Protein AF-A0A9D6XE52-F1 (afdb_monomer_lite)

Structure (mmCIF, N/CA/C/O backbone):
data_AF-A0A9D6XE52-F1
#
_entry.id   AF-A0A9D6XE52-F1
#
loop_
_atom_site.group_PDB
_atom_site.id
_atom_site.type_symbol
_atom_site.label_atom_id
_atom_site.label_alt_id
_atom_site.label_comp_id
_atom_site.label_asym_id
_atom_site.label_entity_id
_atom_site.label_seq_id
_atom_site.pdbx_PDB_ins_code
_atom_site.Cartn_x
_atom_site.Cartn_y
_atom_site.Cartn_z
_atom_site.occupancy
_atom_site.B_iso_or_equiv
_atom_site.auth_seq_id
_atom_site.auth_comp_id
_atom_site.auth_asym_id
_atom_site.auth_atom_id
_atom_site.pdbx_PDB_model_num
ATOM 1 N N . PRO A 1 1 ? 16.112 2.942 -29.504 1.00 62.03 1 PRO A N 1
ATOM 2 C CA . PRO A 1 1 ? 15.542 2.318 -28.288 1.00 62.03 1 PRO A CA 1
ATOM 3 C C . PRO A 1 1 ? 16.325 1.041 -27.986 1.00 62.03 1 PRO A C 1
ATOM 5 O O . PRO A 1 1 ? 16.359 0.163 -28.840 1.00 62.03 1 PRO A O 1
ATOM 8 N N . GLU A 1 2 ? 17.044 0.998 -26.865 1.00 50.34 2 GLU A N 1
ATOM 9 C CA . GLU A 1 2 ? 17.717 -0.228 -26.418 1.00 50.34 2 GLU A CA 1
ATOM 10 C C . GLU A 1 2 ? 16.655 -1.282 -26.099 1.00 50.34 2 GLU A C 1
ATOM 12 O O . GLU A 1 2 ? 15.697 -0.995 -25.378 1.00 50.34 2 GLU A O 1
ATOM 17 N N . ASP A 1 3 ? 16.804 -2.474 -26.676 1.00 61.38 3 ASP A N 1
ATOM 18 C CA . ASP A 1 3 ? 15.956 -3.622 -26.369 1.00 61.38 3 ASP A CA 1
ATOM 19 C C . ASP A 1 3 ? 16.395 -4.177 -25.013 1.00 61.38 3 ASP A C 1
ATOM 21 O O . ASP A 1 3 ? 17.283 -5.025 -24.900 1.00 61.38 3 ASP A O 1
ATOM 25 N N . LEU A 1 4 ? 15.855 -3.580 -23.953 1.00 61.44 4 LEU A N 1
ATOM 26 C CA . LEU A 1 4 ? 16.027 -4.080 -22.602 1.00 61.44 4 LEU A CA 1
ATOM 27 C C . LEU A 1 4 ? 15.292 -5.416 -22.532 1.00 61.44 4 LEU A C 1
ATOM 29 O O . LEU A 1 4 ? 14.065 -5.453 -22.619 1.00 61.44 4 LEU A O 1
ATOM 33 N N . GLY A 1 5 ? 16.034 -6.507 -22.339 1.00 71.81 5 GLY A N 1
ATOM 34 C CA . GLY A 1 5 ? 15.425 -7.790 -22.000 1.00 71.81 5 GLY A CA 1
ATOM 35 C C . GLY A 1 5 ? 14.470 -7.640 -20.806 1.00 71.81 5 GLY A C 1
ATOM 36 O O . GLY A 1 5 ? 14.617 -6.729 -19.986 1.00 71.81 5 GLY A O 1
ATOM 37 N N . THR A 1 6 ? 13.490 -8.537 -20.700 1.00 70.88 6 THR A N 1
ATOM 38 C CA . THR A 1 6 ? 12.372 -8.463 -19.741 1.00 70.88 6 THR A CA 1
ATOM 39 C C . THR A 1 6 ? 12.805 -8.130 -18.305 1.00 70.88 6 THR A C 1
ATOM 41 O O . THR A 1 6 ? 12.171 -7.306 -17.645 1.00 70.88 6 THR A O 1
ATOM 44 N N . ASP A 1 7 ? 13.929 -8.684 -17.846 1.00 74.88 7 ASP A N 1
ATOM 45 C CA . ASP A 1 7 ? 14.464 -8.448 -16.500 1.00 74.88 7 ASP A CA 1
ATOM 46 C C . ASP A 1 7 ? 15.019 -7.030 -16.295 1.00 74.88 7 ASP A C 1
ATOM 48 O O . ASP A 1 7 ? 14.853 -6.439 -15.224 1.00 74.88 7 ASP A O 1
ATOM 52 N N . GLU A 1 8 ? 15.671 -6.460 -17.309 1.00 81.94 8 GLU A N 1
ATOM 53 C CA . GLU A 1 8 ? 16.227 -5.106 -17.234 1.00 81.94 8 GLU A CA 1
ATOM 54 C C . GLU A 1 8 ? 15.123 -4.048 -17.299 1.00 81.94 8 GLU A C 1
ATOM 56 O O . GLU A 1 8 ? 15.147 -3.080 -16.533 1.00 81.94 8 GLU A O 1
ATOM 61 N N . LEU A 1 9 ? 14.089 -4.271 -18.116 1.00 81.44 9 LEU A N 1
ATOM 62 C CA . LEU A 1 9 ? 12.907 -3.409 -18.139 1.00 81.44 9 LEU A CA 1
ATOM 63 C C . LEU A 1 9 ? 12.190 -3.406 -16.780 1.00 81.44 9 LEU A C 1
ATOM 65 O O . LEU A 1 9 ? 11.809 -2.349 -16.271 1.00 81.44 9 LEU A O 1
ATOM 69 N N . ALA A 1 10 ? 12.052 -4.573 -16.152 1.00 79.94 10 ALA A N 1
ATOM 70 C CA . ALA A 1 10 ? 11.392 -4.700 -14.861 1.00 79.94 10 ALA A CA 1
ATOM 71 C C . ALA A 1 10 ? 12.181 -4.013 -13.727 1.00 79.94 10 ALA A C 1
ATOM 73 O O . ALA A 1 10 ? 11.602 -3.315 -12.884 1.00 79.94 10 ALA A O 1
ATOM 74 N N . LYS A 1 11 ? 13.519 -4.113 -13.746 1.00 84.12 11 LYS A N 1
ATOM 75 C CA . LYS A 1 11 ? 14.394 -3.343 -12.846 1.00 84.12 11 LYS A CA 1
ATOM 76 C C . LYS A 1 11 ? 14.210 -1.843 -13.045 1.00 84.12 11 LYS A C 1
ATOM 78 O O . LYS A 1 11 ? 14.019 -1.130 -12.059 1.00 84.12 11 LYS A O 1
ATOM 83 N N . GLN A 1 12 ? 14.224 -1.358 -14.287 1.00 87.19 12 GLN A N 1
ATOM 84 C CA . GLN A 1 12 ? 14.032 0.066 -14.569 1.00 87.19 12 GLN A CA 1
ATOM 85 C C . GLN A 1 12 ? 12.656 0.566 -14.120 1.00 87.19 12 GLN A C 1
ATOM 87 O O . GLN A 1 12 ? 12.570 1.616 -13.481 1.00 87.19 12 GLN A O 1
ATOM 92 N N . ALA A 1 13 ? 11.593 -0.208 -14.349 1.00 87.00 13 ALA A N 1
ATOM 93 C CA . ALA A 1 13 ? 10.255 0.117 -13.863 1.00 87.00 13 ALA A CA 1
ATOM 94 C C . ALA A 1 13 ? 10.212 0.212 -12.328 1.00 87.00 13 ALA A C 1
ATOM 96 O O . ALA A 1 13 ? 9.675 1.177 -11.776 1.00 87.00 13 ALA A O 1
ATOM 97 N N . LYS A 1 14 ? 10.850 -0.727 -11.616 1.00 86.31 14 LYS A N 1
ATOM 98 C CA . LYS A 1 14 ? 10.987 -0.664 -10.153 1.00 86.31 14 LYS A CA 1
ATOM 99 C C . LYS A 1 14 ? 11.733 0.597 -9.705 1.00 86.31 14 LYS A C 1
ATOM 101 O O . LYS A 1 14 ? 11.265 1.276 -8.790 1.00 86.31 14 LYS A O 1
ATOM 106 N N . TYR A 1 15 ? 12.860 0.928 -10.340 1.00 90.00 15 TYR A N 1
ATOM 107 C CA . TYR A 1 15 ? 13.620 2.148 -10.041 1.00 90.00 15 TYR A CA 1
ATOM 108 C C . TYR A 1 15 ? 12.794 3.416 -10.268 1.00 90.00 15 TYR A C 1
ATOM 110 O O . TYR A 1 15 ? 12.847 4.330 -9.449 1.00 90.00 15 TYR A O 1
ATOM 118 N N . TYR A 1 16 ? 11.983 3.450 -11.324 1.00 89.62 16 TYR A N 1
ATOM 119 C CA . TY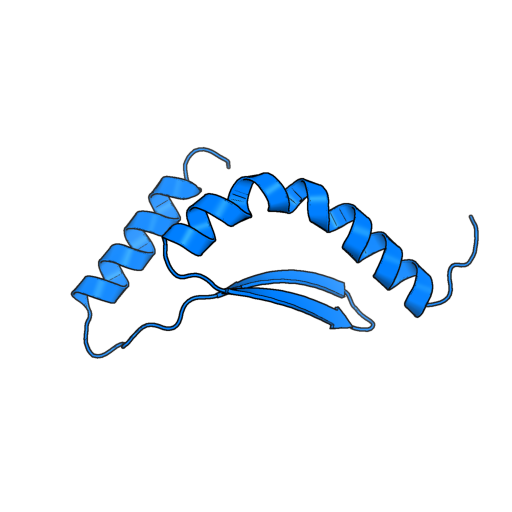R A 1 16 ? 11.099 4.574 -11.621 1.00 89.62 16 TYR A CA 1
ATOM 120 C C . TYR A 1 16 ? 9.964 4.729 -10.592 1.00 89.62 16 TYR A C 1
ATOM 122 O O . TYR A 1 16 ? 9.621 5.842 -10.194 1.00 89.62 16 TYR A O 1
ATOM 130 N N . LEU A 1 17 ? 9.400 3.618 -10.107 1.00 90.19 17 LEU A N 1
ATOM 131 C CA . LEU A 1 17 ? 8.313 3.628 -9.121 1.00 90.19 17 LEU A CA 1
ATOM 132 C C . LEU A 1 17 ? 8.771 4.084 -7.729 1.00 90.19 17 LEU A C 1
ATOM 134 O O . LEU A 1 17 ? 8.019 4.771 -7.033 1.00 90.19 17 LEU A O 1
ATOM 138 N N . GLN A 1 18 ? 9.998 3.743 -7.317 1.00 89.44 18 GLN A N 1
ATOM 139 C CA . GLN A 1 18 ? 10.536 4.057 -5.985 1.00 89.44 18 GLN A CA 1
ATOM 140 C C . GLN A 1 18 ? 10.375 5.525 -5.541 1.00 89.44 18 GLN A C 1
ATOM 142 O O . GLN A 1 18 ? 9.871 5.736 -4.431 1.00 89.44 18 GLN A O 1
ATOM 147 N N . PRO A 1 19 ? 10.780 6.545 -6.325 1.00 92.00 19 PRO A N 1
ATOM 148 C CA . PRO A 1 19 ? 10.620 7.940 -5.923 1.00 92.00 19 PRO A CA 1
ATOM 149 C C . PRO A 1 19 ? 9.150 8.377 -5.870 1.00 92.00 19 PRO A C 1
ATOM 151 O O . PRO A 1 19 ? 8.785 9.169 -5.000 1.00 92.00 19 PRO A O 1
ATOM 154 N N . MET A 1 20 ? 8.279 7.834 -6.729 1.00 90.38 20 MET A N 1
ATOM 155 C CA . MET A 1 20 ? 6.854 8.193 -6.737 1.00 90.38 20 MET A CA 1
ATOM 156 C C . MET A 1 20 ? 6.138 7.754 -5.457 1.00 90.38 20 MET A C 1
ATOM 158 O O . MET A 1 20 ? 5.291 8.484 -4.930 1.00 90.38 20 MET A O 1
ATOM 162 N N . VAL A 1 21 ? 6.500 6.576 -4.940 1.00 90.81 21 VAL A N 1
ATOM 163 C CA . VAL A 1 21 ? 5.888 6.003 -3.734 1.00 90.81 21 VAL A CA 1
ATOM 164 C C . VAL A 1 21 ? 6.550 6.470 -2.439 1.00 90.81 21 VAL A C 1
ATOM 166 O O . VAL A 1 21 ? 5.931 6.396 -1.378 1.00 90.81 21 VAL A O 1
ATOM 169 N N . ALA A 1 22 ? 7.7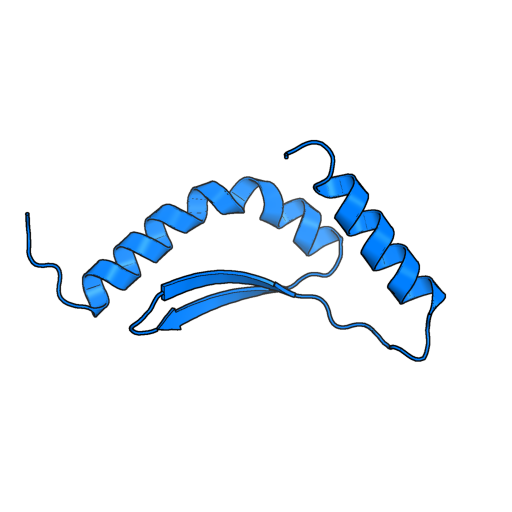74 7.007 -2.501 1.00 92.62 22 ALA A N 1
ATOM 170 C CA . ALA A 1 22 ? 8.558 7.402 -1.329 1.00 92.62 22 ALA A CA 1
ATOM 171 C C . ALA A 1 22 ? 7.796 8.335 -0.373 1.00 92.62 22 ALA A C 1
ATOM 173 O O . ALA A 1 22 ? 7.827 8.127 0.842 1.00 92.62 22 ALA A O 1
ATOM 174 N N . LYS A 1 23 ? 7.041 9.303 -0.915 1.00 90.62 23 LYS A N 1
ATOM 175 C CA . LYS A 1 23 ? 6.234 10.257 -0.130 1.00 90.62 23 LYS A CA 1
ATOM 176 C C . LYS A 1 23 ? 5.101 9.612 0.678 1.00 90.62 23 LYS A C 1
ATOM 178 O O . LYS A 1 23 ? 4.603 10.225 1.616 1.00 90.62 23 LYS A O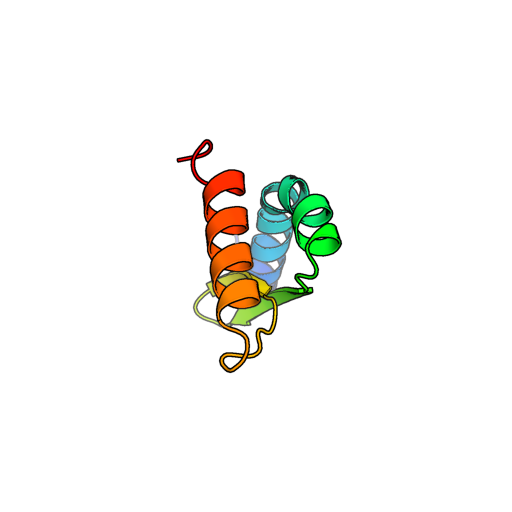 1
ATOM 183 N N . PHE A 1 24 ? 4.685 8.398 0.321 1.00 91.44 24 PHE A N 1
ATOM 184 C CA . PHE A 1 24 ? 3.603 7.675 0.991 1.00 91.44 24 PHE A CA 1
ATOM 185 C C . PHE A 1 24 ? 4.108 6.636 1.998 1.00 91.44 24 PHE A C 1
ATOM 187 O O . PHE A 1 24 ? 3.367 6.263 2.904 1.00 91.44 24 PHE A O 1
ATOM 194 N N . ARG A 1 25 ? 5.377 6.215 1.897 1.00 93.94 25 ARG A N 1
ATOM 195 C CA . ARG A 1 25 ? 5.955 5.137 2.716 1.00 93.94 25 ARG A CA 1
ATOM 196 C C . ARG A 1 25 ? 5.834 5.367 4.214 1.00 93.94 25 ARG A C 1
ATOM 198 O O . ARG A 1 25 ? 5.402 4.471 4.927 1.00 93.94 25 ARG A O 1
ATOM 205 N N . LYS A 1 26 ? 6.246 6.543 4.699 1.00 93.88 26 LYS A N 1
ATOM 206 C CA . LYS A 1 26 ? 6.220 6.836 6.138 1.00 93.88 26 LYS A CA 1
ATOM 207 C C . LYS A 1 26 ? 4.782 6.871 6.685 1.00 93.88 26 LYS A C 1
ATOM 209 O O . LYS A 1 26 ? 4.520 6.089 7.591 1.00 93.88 26 LYS A O 1
ATOM 214 N N . PRO A 1 27 ? 3.847 7.666 6.127 1.00 92.75 27 PRO A N 1
ATOM 215 C CA . PRO A 1 27 ? 2.463 7.673 6.603 1.00 92.75 27 PRO A CA 1
ATOM 216 C C . PRO A 1 27 ? 1.793 6.294 6.583 1.00 92.75 27 PRO A C 1
ATOM 218 O O . PRO A 1 27 ? 1.070 5.956 7.513 1.00 92.75 27 PRO A O 1
ATOM 221 N N . LEU A 1 28 ? 2.040 5.490 5.541 1.00 94.38 28 LEU A N 1
ATOM 222 C CA . LEU A 1 28 ? 1.444 4.159 5.413 1.00 94.38 28 LEU A CA 1
ATOM 223 C C . LEU A 1 28 ? 2.054 3.153 6.394 1.00 94.38 28 LEU A C 1
ATOM 225 O O . LEU A 1 28 ? 1.301 2.433 7.044 1.00 94.38 28 LEU A O 1
ATOM 229 N N . ARG A 1 29 ? 3.381 3.151 6.584 1.00 95.00 29 ARG A N 1
ATOM 230 C CA . ARG A 1 29 ? 4.019 2.326 7.625 1.00 95.00 29 ARG A CA 1
ATOM 231 C C . ARG A 1 29 ? 3.547 2.692 9.024 1.00 95.00 29 ARG A C 1
ATOM 233 O O . ARG A 1 29 ? 3.209 1.800 9.792 1.00 95.00 29 ARG A O 1
ATOM 240 N N . ASP A 1 30 ? 3.475 3.985 9.341 1.00 93.62 30 ASP A N 1
ATOM 241 C CA . ASP A 1 30 ? 2.996 4.452 10.649 1.00 93.62 30 ASP A CA 1
ATOM 242 C C . ASP A 1 30 ? 1.519 4.051 10.881 1.00 93.62 30 ASP A C 1
ATOM 244 O O . ASP A 1 30 ? 1.095 3.859 12.017 1.00 93.62 30 ASP A O 1
ATOM 248 N N . ALA A 1 31 ? 0.742 3.862 9.806 1.00 92.44 31 ALA A N 1
ATOM 249 C CA . ALA A 1 31 ? -0.629 3.346 9.836 1.00 92.44 31 ALA A CA 1
ATOM 250 C C . ALA A 1 31 ? -0.734 1.804 9.780 1.00 92.44 31 ALA A C 1
ATOM 252 O O . ALA A 1 31 ? -1.846 1.271 9.682 1.00 92.44 31 ALA A O 1
ATOM 253 N N . GLY A 1 32 ? 0.393 1.090 9.842 1.00 94.56 32 GLY A N 1
ATOM 254 C CA . GLY A 1 32 ? 0.463 -0.372 9.892 1.00 94.56 32 GLY A CA 1
ATOM 255 C C . GLY A 1 32 ? 0.332 -1.074 8.540 1.00 94.56 32 GLY A C 1
ATOM 256 O O . GLY A 1 32 ? -0.077 -2.229 8.512 1.00 94.56 32 GLY A O 1
ATOM 257 N N . PHE A 1 33 ? 0.607 -0.391 7.427 1.00 95.94 33 PHE A N 1
ATOM 258 C CA . PHE A 1 33 ? 0.681 -1.029 6.112 1.00 95.94 33 PHE A CA 1
ATOM 259 C C . PHE A 1 33 ? 2.088 -1.554 5.823 1.00 95.94 33 PHE A C 1
ATOM 261 O O . PHE A 1 33 ? 3.082 -0.867 6.070 1.00 95.94 33 PHE A O 1
ATOM 268 N N . ASP A 1 34 ? 2.139 -2.707 5.169 1.00 95.81 34 ASP A N 1
ATOM 269 C CA . ASP A 1 34 ? 3.340 -3.314 4.616 1.00 95.81 34 ASP A CA 1
ATOM 270 C C . ASP A 1 34 ? 3.469 -2.997 3.122 1.00 95.81 34 ASP A C 1
ATOM 272 O O . ASP A 1 34 ? 2.507 -3.103 2.358 1.00 95.81 34 ASP A O 1
ATOM 276 N N . GLU A 1 35 ? 4.670 -2.595 2.701 1.00 94.81 35 GLU A N 1
ATOM 277 C CA . GLU A 1 35 ? 5.009 -2.360 1.293 1.00 94.81 35 GLU A CA 1
ATOM 278 C C . GLU A 1 35 ? 5.414 -3.681 0.633 1.00 94.81 35 GLU A C 1
ATOM 280 O O . GLU A 1 35 ? 6.304 -4.383 1.114 1.00 94.81 35 GLU A O 1
ATOM 285 N N . GLN A 1 36 ? 4.806 -3.991 -0.505 1.00 93.44 36 GLN A N 1
ATOM 286 C CA . GLN A 1 36 ? 5.160 -5.117 -1.360 1.00 93.44 36 GLN A CA 1
ATOM 287 C C . GLN A 1 36 ? 5.454 -4.616 -2.770 1.00 93.44 36 GLN A C 1
ATOM 289 O O . GLN A 1 36 ? 4.859 -3.649 -3.242 1.00 93.44 36 GLN A O 1
ATOM 294 N N . THR A 1 37 ? 6.398 -5.261 -3.449 1.00 90.31 37 THR A N 1
ATOM 295 C CA . THR A 1 37 ? 6.665 -5.018 -4.869 1.00 90.31 37 THR A CA 1
ATOM 296 C C . THR A 1 37 ? 6.346 -6.287 -5.635 1.00 90.31 37 THR A C 1
ATOM 298 O O . THR A 1 37 ? 6.970 -7.317 -5.391 1.00 90.31 37 THR A O 1
ATOM 301 N N . GLU A 1 38 ? 5.400 -6.198 -6.561 1.00 90.12 38 GLU A N 1
ATOM 302 C CA . GLU A 1 38 ? 5.106 -7.256 -7.517 1.00 90.12 38 GLU A CA 1
ATOM 303 C C . GLU A 1 38 ? 5.790 -6.934 -8.844 1.00 90.12 38 GLU A C 1
ATOM 305 O O . GLU A 1 38 ? 5.735 -5.802 -9.331 1.00 90.12 38 GLU A O 1
ATOM 310 N N . MET A 1 39 ? 6.456 -7.931 -9.414 1.00 86.88 39 MET A N 1
ATOM 311 C CA . MET A 1 39 ? 7.164 -7.822 -10.680 1.00 86.88 39 MET A CA 1
ATOM 312 C C . MET A 1 39 ? 6.874 -9.083 -11.487 1.00 86.88 39 MET A C 1
ATOM 314 O O . MET A 1 39 ? 7.270 -10.176 -11.085 1.00 86.88 39 MET A O 1
ATOM 318 N N . ASN A 1 40 ? 6.149 -8.933 -12.590 1.00 86.19 40 ASN A N 1
ATOM 319 C CA . ASN A 1 40 ? 5.816 -10.018 -13.505 1.00 86.19 40 ASN A CA 1
ATOM 320 C C . ASN A 1 40 ? 5.945 -9.537 -14.962 1.00 86.19 40 ASN A C 1
ATOM 322 O O . ASN A 1 40 ? 6.233 -8.370 -15.221 1.00 86.19 40 ASN A O 1
ATOM 326 N N . GLU A 1 41 ? 5.724 -10.434 -15.923 1.00 81.25 41 GLU A N 1
ATOM 327 C CA . GLU A 1 41 ? 5.877 -10.141 -17.359 1.00 81.25 41 GLU A CA 1
ATOM 328 C C . GLU A 1 41 ? 4.924 -9.050 -17.880 1.00 81.25 41 GLU A C 1
ATOM 330 O O . GLU A 1 41 ? 5.152 -8.488 -18.949 1.00 81.25 41 GLU A O 1
ATOM 335 N N . ARG A 1 42 ? 3.841 -8.752 -17.152 1.00 84.44 42 ARG A N 1
ATOM 336 C CA . ARG A 1 42 ? 2.813 -7.786 -17.559 1.00 84.44 42 ARG A CA 1
ATOM 337 C C . ARG A 1 42 ? 2.992 -6.425 -16.904 1.00 84.44 42 ARG A C 1
ATOM 339 O O . ARG A 1 42 ? 2.625 -5.420 -17.508 1.00 84.44 42 ARG A O 1
ATOM 346 N N . TYR A 1 43 ? 3.481 -6.382 -15.665 1.00 86.38 43 TYR A N 1
ATOM 347 C CA . TYR A 1 43 ? 3.608 -5.140 -14.914 1.00 86.38 43 TYR A CA 1
ATOM 348 C C . TYR A 1 43 ? 4.611 -5.217 -13.762 1.00 86.38 43 TYR A C 1
ATOM 350 O O . TYR A 1 43 ? 4.958 -6.278 -13.241 1.00 86.38 43 TYR A O 1
ATOM 358 N N . VAL A 1 44 ? 4.996 -4.024 -13.307 1.00 89.56 44 VAL A N 1
ATOM 359 C CA . VAL A 1 44 ? 5.653 -3.805 -12.021 1.00 89.56 44 VAL A CA 1
ATOM 360 C C . VAL A 1 44 ? 4.762 -2.898 -11.186 1.00 89.56 44 VAL A C 1
ATOM 362 O O . VAL A 1 44 ? 4.335 -1.843 -11.655 1.00 89.56 44 VAL A O 1
ATOM 365 N N . ALA A 1 45 ? 4.465 -3.307 -9.958 1.00 92.44 45 ALA A N 1
ATOM 366 C CA . ALA A 1 45 ? 3.596 -2.573 -9.052 1.00 92.44 45 ALA A CA 1
ATOM 367 C C . ALA A 1 45 ? 4.196 -2.514 -7.647 1.00 92.44 45 ALA A C 1
ATOM 369 O O . ALA A 1 45 ? 4.803 -3.469 -7.168 1.00 92.44 45 ALA A O 1
ATOM 370 N N . VAL A 1 46 ? 3.989 -1.385 -6.971 1.00 93.62 46 VAL A N 1
ATOM 371 C CA . VAL A 1 46 ? 4.215 -1.266 -5.529 1.00 93.62 46 VAL A CA 1
ATOM 372 C C . VAL A 1 46 ? 2.855 -1.175 -4.857 1.00 93.62 46 VAL A C 1
ATOM 374 O O . VAL A 1 46 ? 2.046 -0.313 -5.201 1.00 93.62 46 VAL A O 1
ATOM 377 N N . THR A 1 47 ? 2.606 -2.054 -3.897 1.00 94.19 47 THR A N 1
ATOM 378 C CA . THR A 1 47 ? 1.348 -2.127 -3.155 1.00 94.19 47 THR A CA 1
ATOM 379 C C . THR A 1 47 ? 1.616 -1.902 -1.676 1.00 94.19 47 THR A C 1
ATOM 381 O O . THR A 1 47 ? 2.627 -2.350 -1.149 1.00 94.19 47 THR A O 1
ATOM 384 N N . PHE A 1 48 ? 0.700 -1.217 -1.000 1.00 94.19 48 PHE A N 1
ATOM 385 C CA . PHE A 1 48 ? 0.698 -1.100 0.454 1.00 94.19 48 PHE A CA 1
ATOM 386 C C . PHE A 1 48 ? -0.527 -1.835 0.979 1.00 94.19 48 PHE A C 1
ATOM 388 O O . PHE A 1 48 ? -1.651 -1.497 0.605 1.00 94.19 48 PHE A O 1
ATOM 395 N N . GLN A 1 49 ? -0.318 -2.845 1.816 1.00 94.94 49 GLN A N 1
ATOM 396 C CA . GLN A 1 49 ? -1.384 -3.714 2.308 1.00 94.94 49 GLN A CA 1
ATOM 397 C C . GLN A 1 49 ? -1.409 -3.732 3.829 1.00 94.94 49 GLN A C 1
ATOM 399 O O . GLN A 1 49 ? -0.372 -3.696 4.477 1.00 94.94 49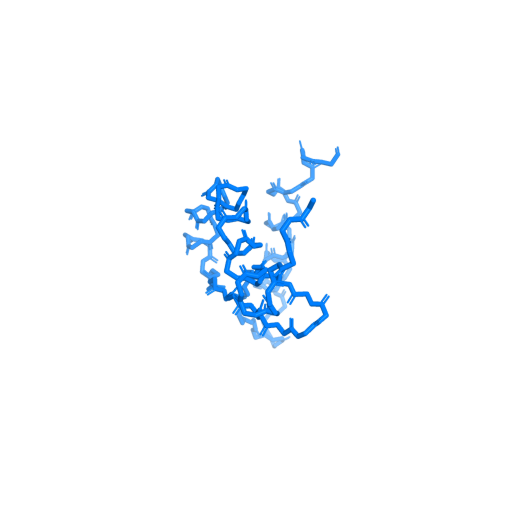 GLN A O 1
ATOM 404 N N . ARG A 1 50 ? -2.608 -3.795 4.402 1.00 94.12 50 ARG A N 1
ATOM 405 C CA . ARG A 1 50 ? -2.806 -3.971 5.838 1.00 94.12 50 ARG A CA 1
ATOM 406 C C . ARG A 1 50 ? -3.914 -4.982 6.054 1.00 94.12 50 ARG A C 1
ATOM 408 O O . ARG A 1 50 ? -5.020 -4.794 5.546 1.00 94.12 50 ARG A O 1
ATOM 415 N N . ALA A 1 51 ? -3.624 -6.033 6.811 1.00 93.19 51 ALA A N 1
ATOM 416 C CA . ALA A 1 51 ? -4.639 -6.997 7.207 1.00 93.19 51 ALA A CA 1
ATOM 417 C C . ALA A 1 51 ? -5.657 -6.342 8.156 1.00 93.19 51 ALA A C 1
ATOM 419 O O . ALA A 1 51 ? -5.303 -5.512 8.997 1.00 93.19 51 ALA A O 1
ATOM 420 N N . VAL A 1 52 ? -6.927 -6.721 8.028 1.00 93.25 52 VAL A N 1
ATOM 421 C CA . VAL A 1 52 ? -8.004 -6.275 8.919 1.00 93.25 52 VAL A CA 1
ATOM 422 C C . VAL A 1 52 ? -8.824 -7.473 9.378 1.00 93.25 52 VAL A C 1
ATOM 424 O O . VAL A 1 52 ? -9.009 -8.427 8.624 1.00 93.25 52 VAL A O 1
ATOM 427 N N . ASP A 1 53 ? -9.326 -7.428 10.611 1.00 94.75 53 ASP A N 1
ATOM 428 C CA . ASP A 1 53 ? -10.278 -8.424 11.105 1.00 94.75 53 ASP A CA 1
ATOM 429 C C . ASP A 1 53 ? -11.700 -7.967 10.773 1.00 94.75 53 ASP A C 1
ATOM 431 O O . ASP A 1 53 ? -12.213 -7.012 11.357 1.00 94.75 53 ASP A O 1
ATOM 435 N N . PHE A 1 54 ? -12.362 -8.662 9.848 1.00 94.06 54 PHE A N 1
ATOM 436 C CA . PHE A 1 54 ? -13.734 -8.340 9.445 1.00 94.06 54 PHE A CA 1
ATOM 437 C C . PHE A 1 54 ? -14.771 -8.525 10.558 1.00 94.06 54 PHE A C 1
ATOM 439 O O . PHE A 1 54 ? -15.884 -8.026 10.432 1.00 94.06 54 PHE A O 1
ATOM 446 N N . ARG A 1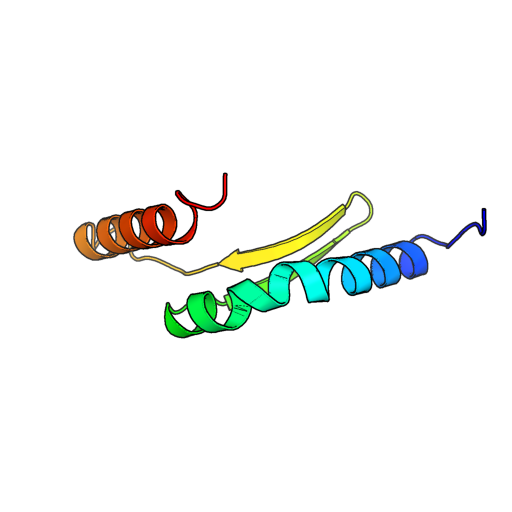 55 ? -14.422 -9.186 11.667 1.00 97.00 55 ARG A N 1
ATOM 447 C CA . ARG A 1 55 ? -15.280 -9.255 12.859 1.00 97.00 55 ARG A CA 1
ATOM 448 C C . ARG A 1 55 ? -15.256 -7.954 13.662 1.00 97.00 55 ARG A C 1
ATOM 450 O O . ARG A 1 55 ? -16.135 -7.734 14.490 1.00 97.00 55 ARG A O 1
ATOM 457 N N . LYS A 1 56 ? -14.272 -7.084 13.417 1.00 95.75 56 LYS A N 1
ATOM 458 C CA . LYS A 1 56 ? -14.093 -5.794 14.085 1.00 95.75 56 LYS A CA 1
ATOM 459 C C . LYS A 1 56 ? -14.437 -4.639 13.147 1.00 95.75 56 LYS A C 1
ATOM 461 O O . LYS A 1 56 ? -13.572 -3.899 12.678 1.00 95.75 56 LYS A O 1
ATOM 466 N N . PHE A 1 57 ? -15.727 -4.483 12.872 1.00 95.19 57 PHE A N 1
ATOM 467 C CA . PHE A 1 57 ? -16.230 -3.522 11.887 1.00 95.19 57 PHE A CA 1
ATOM 468 C C . PHE A 1 57 ? -15.768 -2.077 12.119 1.00 95.19 57 PHE A C 1
ATOM 470 O O . PHE A 1 57 ? -15.459 -1.384 11.150 1.00 95.19 57 PHE A O 1
ATOM 477 N N . ASP A 1 58 ? -15.656 -1.631 13.372 1.00 95.94 58 ASP A N 1
ATOM 478 C CA . ASP A 1 58 ? -15.205 -0.269 13.683 1.00 95.94 58 ASP A CA 1
ATOM 479 C C . ASP A 1 58 ? -13.758 -0.013 13.246 1.00 95.94 58 ASP A C 1
ATOM 481 O O . ASP A 1 58 ? -13.469 1.033 12.656 1.00 95.94 58 ASP A O 1
ATOM 485 N N . GLU A 1 59 ? -12.862 -0.985 13.454 1.00 93.31 59 GLU A N 1
ATOM 486 C CA . GLU A 1 59 ? -11.461 -0.907 13.019 1.00 93.31 59 GLU A CA 1
ATOM 487 C C . GLU A 1 59 ? -11.369 -0.874 11.484 1.00 93.31 59 GLU A C 1
ATOM 489 O O . GLU A 1 59 ? -10.609 -0.081 10.917 1.00 93.31 59 GLU A O 1
ATOM 494 N N . VAL A 1 60 ? -12.190 -1.678 10.796 1.00 95.06 60 VAL A N 1
ATOM 495 C CA . VAL A 1 60 ? -12.292 -1.680 9.326 1.00 95.06 60 VAL A CA 1
ATOM 496 C C . VAL A 1 60 ? -12.790 -0.325 8.818 1.00 95.06 60 VAL A C 1
ATOM 498 O O . VAL A 1 60 ? -12.182 0.277 7.930 1.00 95.06 60 VAL A O 1
ATOM 501 N N . ALA A 1 61 ? -13.871 0.200 9.395 1.00 95.88 61 ALA A N 1
ATOM 502 C CA . ALA A 1 61 ? -14.447 1.477 8.992 1.00 95.88 61 ALA A CA 1
ATOM 503 C C . ALA A 1 61 ? -13.479 2.643 9.251 1.00 95.88 61 ALA A C 1
ATOM 505 O O . ALA A 1 61 ? -13.373 3.559 8.430 1.00 95.88 61 ALA A O 1
ATOM 506 N N . GLN A 1 62 ? -12.736 2.604 10.361 1.00 93.94 62 GLN A N 1
ATOM 507 C CA . GLN A 1 62 ? -11.679 3.568 10.654 1.00 93.94 62 GLN A CA 1
ATOM 508 C C . GLN A 1 62 ? -10.545 3.491 9.626 1.00 93.94 62 GLN A C 1
ATOM 510 O O . GLN A 1 62 ? -10.107 4.540 9.152 1.00 93.94 62 GLN A O 1
ATOM 515 N N . ALA A 1 63 ? -10.119 2.287 9.228 1.00 92.88 63 ALA A N 1
ATOM 516 C CA . ALA A 1 63 ? -9.114 2.089 8.182 1.00 92.88 63 ALA A CA 1
ATOM 517 C C . ALA A 1 63 ? -9.542 2.737 6.857 1.00 92.88 63 ALA A C 1
ATOM 519 O O . ALA A 1 63 ? -8.794 3.518 6.270 1.00 92.88 63 ALA A O 1
ATOM 520 N N . VAL A 1 64 ? -10.780 2.477 6.421 1.00 93.56 64 VAL A N 1
ATOM 521 C CA . VAL A 1 64 ? -11.337 3.032 5.178 1.00 93.56 64 VAL A CA 1
ATOM 522 C C . VAL A 1 64 ? -11.417 4.557 5.234 1.00 93.56 64 VAL A C 1
ATOM 524 O O . VAL A 1 64 ? -11.028 5.228 4.276 1.00 93.56 64 VAL A O 1
ATOM 527 N N . ARG A 1 65 ? -11.898 5.124 6.350 1.00 94.44 65 ARG A N 1
ATOM 528 C CA . ARG A 1 65 ? -11.956 6.584 6.536 1.00 94.44 65 ARG A CA 1
ATOM 529 C C . ARG A 1 65 ? -10.569 7.212 6.493 1.00 94.44 65 ARG A C 1
ATOM 531 O O . ARG A 1 65 ? -10.399 8.224 5.818 1.00 94.44 65 ARG A O 1
ATOM 538 N N . TRP A 1 66 ? -9.594 6.601 7.162 1.00 92.94 66 TRP A N 1
ATOM 539 C CA . TRP A 1 66 ? -8.217 7.081 7.155 1.00 92.94 66 TRP A CA 1
ATOM 540 C C . TRP A 1 66 ? -7.635 7.069 5.737 1.00 92.94 66 TRP A C 1
ATOM 542 O O . TRP A 1 66 ? -7.150 8.101 5.279 1.00 92.94 66 TRP A O 1
ATOM 552 N N . CYS A 1 67 ? -7.779 5.964 4.992 1.00 92.25 67 CYS A N 1
ATOM 553 C CA . CYS A 1 67 ? -7.332 5.890 3.597 1.00 92.25 67 CYS A CA 1
ATOM 554 C C . CYS A 1 67 ? -7.981 6.985 2.743 1.00 92.25 67 CYS A C 1
ATOM 556 O O . CYS A 1 67 ? -7.288 7.710 2.034 1.00 92.25 67 CYS A O 1
ATOM 558 N N . LYS A 1 68 ? -9.301 7.170 2.856 1.00 92.12 68 LYS A N 1
ATOM 559 C CA . LYS A 1 68 ? -10.002 8.248 2.149 1.00 92.12 68 LYS A CA 1
ATOM 560 C C . LYS A 1 68 ? -9.411 9.617 2.473 1.00 92.12 68 LYS A C 1
ATOM 562 O O . LYS A 1 68 ? -9.129 10.366 1.553 1.00 92.12 68 LYS A O 1
ATOM 567 N N . GLN A 1 69 ? -9.170 9.939 3.740 1.00 91.44 69 GLN A N 1
ATOM 568 C CA . GLN A 1 69 ? -8.601 11.236 4.128 1.00 91.44 69 GLN A CA 1
ATOM 569 C C . GLN A 1 69 ? -7.189 11.461 3.570 1.00 91.44 69 GLN A C 1
ATOM 571 O O . GLN A 1 69 ? -6.880 12.567 3.137 1.00 91.44 69 GLN A O 1
ATOM 576 N N . GLN A 1 70 ? -6.347 10.424 3.538 1.00 87.06 70 GLN A N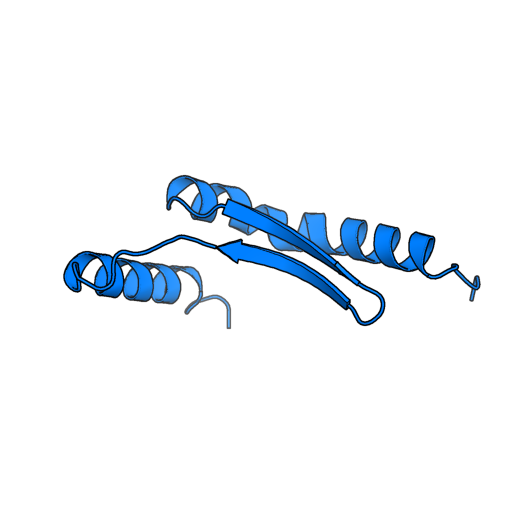 1
ATOM 577 C CA . GLN A 1 70 ? -4.976 10.540 3.028 1.00 87.06 70 GLN A CA 1
ATOM 578 C C . GLN A 1 70 ? -4.895 10.747 1.510 1.00 87.06 70 GLN A C 1
ATOM 580 O O . GLN A 1 70 ? -3.923 11.335 1.025 1.00 87.06 70 GLN A O 1
ATOM 585 N N . PHE A 1 71 ? -5.893 10.269 0.759 1.00 83.62 71 PHE A N 1
ATOM 586 C CA . PHE A 1 71 ? -5.864 10.265 -0.707 1.00 83.62 71 PHE A CA 1
ATOM 587 C C . PHE A 1 71 ? -6.941 11.137 -1.377 1.00 83.62 71 PHE A C 1
ATOM 589 O O . PHE A 1 71 ? -6.795 11.452 -2.552 1.00 83.62 71 PHE A O 1
ATOM 596 N N . ALA A 1 72 ? -7.972 11.600 -0.660 1.00 77.19 72 ALA A N 1
ATOM 597 C CA . ALA A 1 72 ? -9.052 12.423 -1.223 1.00 77.19 72 ALA A CA 1
ATOM 598 C C . ALA A 1 72 ? -8.621 13.841 -1.643 1.00 77.19 72 ALA A C 1
ATOM 600 O O . ALA A 1 72 ? -9.332 14.477 -2.408 1.00 77.19 72 ALA A O 1
ATOM 601 N N . SER A 1 73 ? -7.476 14.341 -1.169 1.00 59.56 73 SER A N 1
ATOM 602 C CA . SER A 1 73 ? -6.928 15.657 -1.546 1.00 59.56 73 SER A CA 1
ATOM 603 C C . SER A 1 73 ? -5.844 15.591 -2.630 1.00 59.56 73 SER A C 1
ATOM 605 O O . SER A 1 73 ? -5.174 16.589 -2.891 1.00 59.56 73 SER A O 1
ATOM 607 N N . LYS A 1 74 ? -5.625 14.414 -3.234 1.00 53.53 74 LYS A N 1
ATOM 608 C CA . LYS A 1 74 ? -4.568 14.170 -4.232 1.00 53.53 74 LYS A CA 1
ATOM 609 C C . LYS A 1 74 ? -5.090 13.607 -5.562 1.00 53.53 74 LYS A C 1
ATOM 611 O O . LYS A 1 74 ? -4.276 13.102 -6.335 1.00 53.53 74 LYS A O 1
ATOM 616 N N . ALA A 1 75 ? -6.403 13.671 -5.792 1.00 45.78 75 ALA A N 1
ATOM 617 C CA . ALA A 1 75 ? -7.067 13.300 -7.044 1.00 45.78 75 ALA A CA 1
ATOM 618 C C . ALA A 1 75 ? -7.457 14.550 -7.839 1.00 45.78 75 ALA A C 1
ATOM 620 O O . ALA A 1 75 ? -7.843 15.546 -7.185 1.00 45.78 75 ALA A O 1
#

Radius of gyration: 15.95 Å; chains: 1; bounding box: 34×26×42 Å

Secondary structure (DSSP, 8-state):
-----HHHHHHHHHHHHHHHHHHHHHHHHHTTPEEEEEE-SS-EEEEEE----TT-HHHHHHHHHHHHHHHTT--

Sequence (75 aa):
PEDLGTDELAKQAKYYLQPMVAKFRKPLRDAGFDEQTEMNERYVAVTFQRAVDFRKFDEVAQAVRWCKQQFASKA

Foldseek 3Di:
DDPQPQVRVQVVQVVVVCVVCVVVVVVLVVVPWDWDWDTDSPDIDIDTDHDDDPVCVVVVVVVVVVVCVVCVVPD

pLDDT: mean 87.08, std 11.45, range [45.78, 97.0]